Protein AF-A0AAP1EZ74-F1 (afdb_monomer)

Organism: NCBI:txid347

Sequence (72 aa):
MLRIHFLQQWYALSDPSAEEALYDTVSMRRFAKIGGLDEVPDETTILNFRHLLERHDLARKLFNRVNAHLSR

Mean predicted aligned error: 2.82 Å

Radius of gyration: 12.47 Å; Cα contacts (8 Å, |Δi|>4): 48; chains: 1; bounding box: 30×28×31 Å

pLDDT: mean 94.84, std 4.32, range [72.81, 98.19]

Secondary structure (DSSP, 8-state):
-HHHHHHHHHHT--HHHHHHHHHH-HHHHHHHT--TTSPPPPHHHHHHHHHHHHHTT-HHHHHHHHHHHHT-

Foldseek 3Di:
DVLLLVVCVVVVAQLQRSQVCCVPPPVSVVSVVADPPRDRDHSVRSVVVVVVCVVVVNSVVVVVVVVVVVVD

InterPro domains:
  IPR008490 Transposase InsH, N-terminal [PF05598] (1-51)

Solvent-accessible surface area (backbone atoms only — not comparable to full-atom values): 4142 Å² total; per-residue (Å²): 105,74,55,50,57,48,48,23,66,77,67,71,37,51,47,58,52,42,32,52,42,46,72,73,32,65,69,54,19,53,70,53,67,49,54,97,85,51,83,77,65,48,34,67,57,47,46,53,51,50,51,53,30,59,76,67,64,38,58,66,57,52,51,53,52,50,50,65,59,73,77,107

Structure (mmCIF, N/CA/C/O backbone):
data_AF-A0AAP1EZ74-F1
#
_entry.id   AF-A0AAP1EZ74-F1
#
loop_
_atom_site.group_PDB
_atom_site.id
_atom_site.type_symbol
_atom_site.label_atom_id
_atom_site.label_alt_id
_atom_site.label_comp_id
_atom_site.label_asym_id
_atom_site.label_entity_id
_atom_site.label_seq_id
_atom_site.pdbx_PDB_ins_code
_atom_site.Cartn_x
_atom_site.Cartn_y
_atom_site.Cartn_z
_atom_site.occupancy
_atom_site.B_iso_or_equiv
_atom_site.auth_seq_id
_atom_site.auth_comp_id
_atom_site.auth_asym_id
_atom_site.auth_atom_id
_atom_site.pdbx_PDB_model_num
ATOM 1 N N . MET A 1 1 ? -4.157 -4.015 -4.853 1.00 94.88 1 MET A N 1
ATOM 2 C CA . MET A 1 1 ? -4.643 -2.960 -3.932 1.00 94.88 1 MET A CA 1
ATOM 3 C C . MET A 1 1 ? -4.867 -3.417 -2.490 1.00 94.88 1 MET A C 1
ATOM 5 O O . MET A 1 1 ? -4.070 -3.018 -1.661 1.00 94.88 1 MET A O 1
ATOM 9 N N . LEU A 1 2 ? -5.834 -4.286 -2.142 1.00 95.75 2 LEU A N 1
ATOM 10 C CA . LEU A 1 2 ? -6.072 -4.664 -0.722 1.00 95.75 2 LEU A CA 1
ATOM 11 C C . LEU A 1 2 ? -4.830 -5.172 0.031 1.00 95.75 2 LEU A C 1
ATOM 13 O O . LEU A 1 2 ? -4.617 -4.822 1.183 1.00 95.75 2 LEU A O 1
ATOM 17 N N . ARG A 1 3 ? -3.990 -5.979 -0.625 1.00 96.25 3 ARG A N 1
ATOM 18 C CA . ARG A 1 3 ? -2.738 -6.476 -0.033 1.00 96.25 3 ARG A CA 1
ATOM 19 C C . ARG A 1 3 ? -1.746 -5.354 0.269 1.00 96.25 3 ARG A C 1
ATOM 21 O O . ARG A 1 3 ? -1.121 -5.382 1.315 1.00 96.25 3 ARG A O 1
ATOM 28 N N . ILE A 1 4 ? -1.655 -4.367 -0.622 1.00 97.12 4 ILE A N 1
ATOM 29 C CA . ILE A 1 4 ? -0.819 -3.173 -0.450 1.00 97.12 4 ILE A CA 1
ATOM 30 C C . ILE A 1 4 ? -1.344 -2.352 0.729 1.00 97.12 4 ILE A C 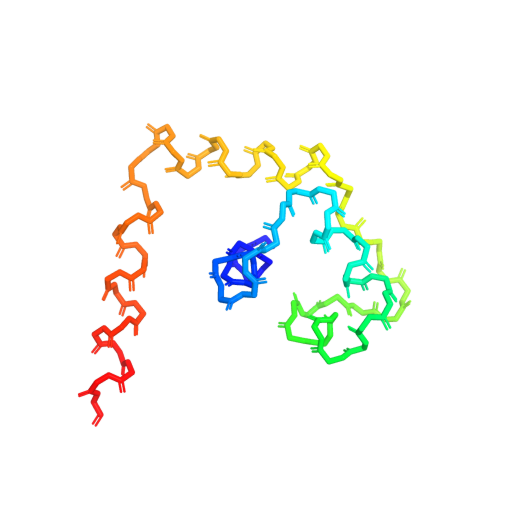1
ATOM 32 O O . ILE A 1 4 ? -0.575 -1.992 1.606 1.00 97.12 4 ILE A O 1
ATOM 36 N N . HIS A 1 5 ? -2.664 -2.170 0.827 1.00 97.12 5 HIS A N 1
ATOM 37 C CA . HIS A 1 5 ? -3.278 -1.487 1.968 1.00 97.12 5 HIS A CA 1
ATOM 38 C C . HIS A 1 5 ? -2.972 -2.170 3.313 1.00 97.12 5 HIS A C 1
ATOM 40 O O . HIS A 1 5 ? -2.720 -1.502 4.310 1.00 97.12 5 HIS A O 1
ATOM 46 N N . PHE A 1 6 ? -2.945 -3.505 3.357 1.00 96.19 6 PHE A N 1
ATOM 47 C CA . PHE A 1 6 ? -2.522 -4.218 4.564 1.00 96.19 6 PHE A CA 1
ATOM 48 C C . PHE A 1 6 ? -1.018 -4.102 4.834 1.00 96.19 6 PHE A C 1
ATOM 50 O O . PHE A 1 6 ? -0.639 -3.960 5.991 1.00 96.19 6 PHE A O 1
ATOM 57 N N . LEU A 1 7 ? -0.167 -4.091 3.801 1.00 96.69 7 LEU A N 1
ATOM 58 C CA . LEU A 1 7 ? 1.259 -3.790 3.971 1.00 96.69 7 LEU A CA 1
ATOM 59 C C . LEU A 1 7 ? 1.463 -2.393 4.576 1.00 96.69 7 LEU A C 1
ATOM 61 O O . LEU A 1 7 ? 2.246 -2.263 5.513 1.00 96.69 7 LEU A O 1
ATOM 65 N N . GLN A 1 8 ? 0.705 -1.386 4.124 1.00 96.75 8 GLN A N 1
ATOM 66 C CA . GLN A 1 8 ? 0.715 -0.047 4.724 1.00 96.75 8 GLN A CA 1
ATOM 67 C C . GLN A 1 8 ? 0.399 -0.083 6.219 1.00 96.75 8 GLN A C 1
ATOM 69 O O . GLN A 1 8 ? 1.120 0.507 7.016 1.00 96.75 8 GLN A O 1
ATOM 74 N N . GLN A 1 9 ? -0.638 -0.822 6.619 1.00 94.31 9 GLN A N 1
ATOM 75 C CA . GLN A 1 9 ? -1.029 -0.932 8.027 1.00 94.31 9 GLN A CA 1
ATOM 76 C C . GLN A 1 9 ? -0.010 -1.703 8.878 1.00 94.31 9 GLN A C 1
ATOM 78 O O . GLN A 1 9 ? 0.286 -1.288 9.995 1.00 94.31 9 GLN A O 1
ATOM 83 N N . TRP A 1 10 ? 0.511 -2.828 8.383 1.00 94.88 10 TRP A N 1
ATOM 84 C CA . TRP A 1 10 ? 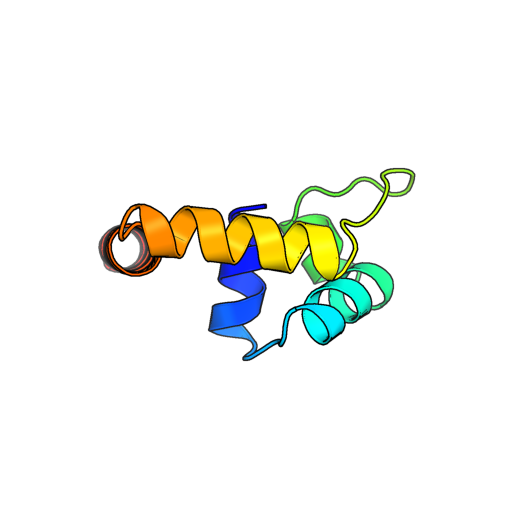1.397 -3.706 9.158 1.00 94.88 10 TRP A CA 1
ATOM 85 C C . TRP A 1 10 ? 2.820 -3.170 9.292 1.00 94.88 10 TRP A C 1
ATOM 87 O O . TRP A 1 10 ? 3.462 -3.417 10.309 1.00 94.88 10 TRP A O 1
ATOM 97 N N . TYR A 1 11 ? 3.298 -2.437 8.287 1.00 96.75 11 TYR A N 1
ATOM 98 C CA . TYR A 1 11 ? 4.648 -1.871 8.257 1.00 96.75 11 TYR A CA 1
ATOM 99 C C . TYR A 1 11 ? 4.664 -0.350 8.452 1.00 96.75 11 TYR A C 1
ATOM 101 O O . TYR A 1 11 ? 5.713 0.266 8.299 1.00 96.75 11 TYR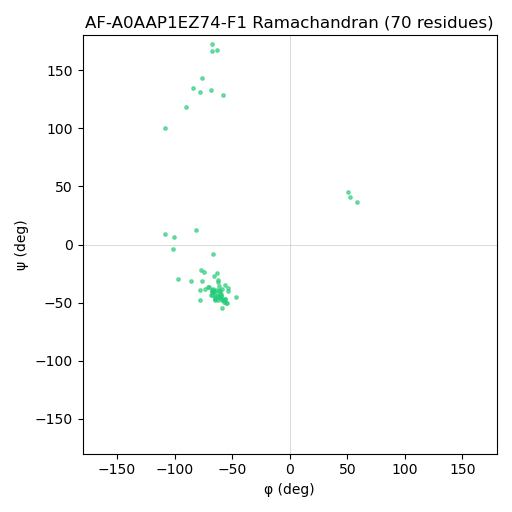 A O 1
ATOM 109 N N . ALA A 1 12 ? 3.519 0.251 8.799 1.00 96.94 12 ALA A N 1
ATOM 110 C CA . ALA A 1 12 ? 3.352 1.694 8.982 1.00 96.94 12 ALA A CA 1
ATOM 111 C C . ALA A 1 12 ? 3.841 2.526 7.775 1.00 96.94 12 ALA A C 1
ATOM 113 O O . ALA A 1 12 ? 4.463 3.575 7.939 1.00 96.94 12 ALA A O 1
ATOM 114 N N . LEU A 1 13 ? 3.563 2.053 6.556 1.00 97.62 13 LEU A N 1
ATOM 115 C CA . LEU A 1 13 ? 3.986 2.725 5.326 1.00 97.62 13 LEU A CA 1
ATOM 116 C C . LEU A 1 13 ? 2.988 3.821 4.950 1.00 97.62 13 LEU A C 1
ATOM 118 O O . LEU A 1 13 ? 1.775 3.596 4.927 1.00 97.62 13 LEU A O 1
ATOM 122 N N . SER A 1 14 ? 3.519 4.989 4.595 1.00 97.75 14 SER A N 1
ATOM 123 C CA . SER A 1 14 ? 2.766 6.022 3.881 1.00 97.75 14 SER A CA 1
ATOM 124 C C . SER A 1 14 ? 2.413 5.562 2.455 1.00 97.75 14 SER A C 1
ATOM 126 O O . SER A 1 14 ? 2.863 4.503 2.016 1.00 97.75 14 SER A O 1
ATOM 128 N N . ASP A 1 15 ? 1.592 6.322 1.724 1.00 97.50 15 ASP A N 1
ATOM 129 C CA . ASP A 1 15 ? 1.308 6.031 0.309 1.00 97.50 15 ASP A CA 1
ATOM 130 C C . ASP A 1 15 ? 2.599 6.016 -0.553 1.00 97.50 15 ASP A C 1
ATOM 132 O O . ASP A 1 15 ? 2.824 4.999 -1.217 1.00 97.50 15 ASP A O 1
ATOM 136 N N . PRO A 1 16 ? 3.515 7.010 -0.471 1.00 97.69 16 PRO A N 1
ATOM 137 C CA . PRO A 1 16 ? 4.774 6.955 -1.222 1.00 97.69 16 PRO A CA 1
ATOM 138 C C . PRO A 1 16 ? 5.738 5.885 -0.697 1.00 97.69 16 PRO A C 1
ATOM 140 O O . PRO A 1 16 ? 6.378 5.185 -1.479 1.00 97.69 16 PRO A O 1
ATOM 143 N N . SER A 1 17 ? 5.796 5.659 0.621 1.00 98.00 17 SER A N 1
ATOM 144 C CA . SER A 1 17 ? 6.636 4.581 1.171 1.00 98.00 17 SER A CA 1
ATOM 145 C C . SER A 1 17 ? 6.153 3.187 0.756 1.00 98.00 17 SER A C 1
ATOM 147 O O . SER A 1 17 ? 6.943 2.248 0.719 1.00 98.00 17 SER A O 1
ATOM 149 N N . ALA A 1 18 ? 4.860 3.014 0.473 1.00 98.00 18 ALA A N 1
ATOM 150 C CA . ALA A 1 18 ? 4.324 1.748 -0.015 1.00 98.00 18 ALA A CA 1
ATOM 151 C C . ALA A 1 18 ? 4.701 1.485 -1.473 1.00 98.00 18 ALA A C 1
ATOM 153 O O . ALA A 1 18 ? 5.007 0.342 -1.810 1.00 98.00 18 ALA A O 1
ATOM 154 N N . GLU A 1 19 ? 4.706 2.519 -2.314 1.00 97.56 19 GLU A N 1
ATOM 155 C CA . GLU A 1 19 ? 5.240 2.437 -3.673 1.00 97.56 19 GLU A CA 1
ATOM 156 C C . GLU A 1 19 ? 6.721 2.029 -3.645 1.00 97.56 19 GLU A C 1
ATOM 158 O O . GLU A 1 19 ? 7.087 1.000 -4.218 1.00 97.56 19 GLU A O 1
ATOM 163 N N . GLU A 1 20 ? 7.550 2.765 -2.900 1.00 97.50 20 GLU A N 1
ATOM 164 C CA . GLU A 1 20 ? 8.987 2.493 -2.753 1.00 97.50 20 GLU A CA 1
ATOM 165 C C . GLU A 1 20 ? 9.241 1.064 -2.246 1.00 97.50 20 GLU A C 1
ATOM 167 O O . GLU A 1 20 ? 9.989 0.293 -2.849 1.00 97.50 20 GLU A O 1
ATOM 172 N N . ALA A 1 21 ? 8.517 0.632 -1.210 1.00 97.19 21 ALA A N 1
ATOM 173 C CA . ALA A 1 21 ? 8.658 -0.715 -0.667 1.00 97.19 21 ALA A CA 1
ATOM 174 C C . ALA A 1 21 ? 8.292 -1.826 -1.675 1.00 97.19 21 ALA A C 1
ATOM 176 O O . ALA A 1 21 ? 8.864 -2.919 -1.625 1.00 97.19 21 ALA A O 1
ATOM 177 N N . LEU A 1 22 ? 7.358 -1.579 -2.601 1.00 96.31 22 LEU A N 1
ATOM 178 C CA . LEU A 1 22 ? 7.005 -2.526 -3.668 1.00 96.31 22 LEU A CA 1
ATOM 179 C C . LEU A 1 22 ? 8.038 -2.557 -4.805 1.00 96.31 22 LEU A C 1
ATOM 181 O O . LEU A 1 22 ? 8.107 -3.562 -5.527 1.00 96.31 22 LEU A O 1
ATOM 185 N N . TYR A 1 23 ? 8.837 -1.503 -4.9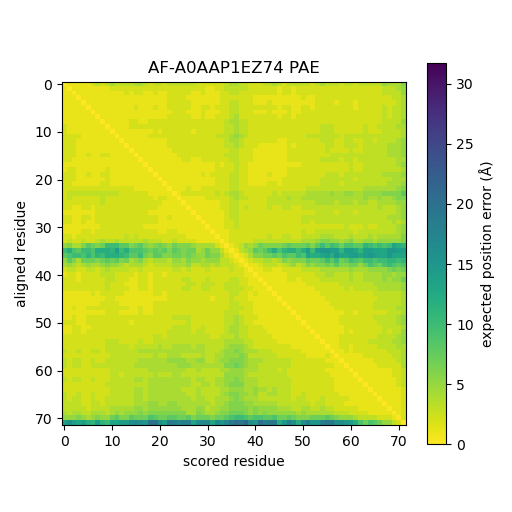68 1.00 94.31 23 TYR A N 1
ATOM 186 C CA . TYR A 1 23 ? 10.010 -1.507 -5.840 1.00 94.31 23 TYR A CA 1
ATOM 187 C C . TYR A 1 23 ? 11.197 -2.226 -5.192 1.00 94.31 23 TYR A C 1
ATOM 189 O O . TYR A 1 23 ? 11.763 -3.129 -5.811 1.00 94.31 23 TYR A O 1
ATOM 197 N N . ASP A 1 24 ? 11.500 -1.913 -3.934 1.00 95.06 24 ASP A N 1
ATOM 198 C CA . ASP A 1 24 ? 12.742 -2.345 -3.285 1.00 95.06 24 ASP A CA 1
ATOM 199 C C . ASP A 1 24 ? 12.652 -3.736 -2.652 1.00 95.06 24 ASP A C 1
ATOM 201 O O . ASP A 1 24 ? 13.631 -4.486 -2.595 1.00 95.06 24 ASP A O 1
ATOM 205 N N . THR A 1 25 ? 11.467 -4.119 -2.169 1.00 95.81 25 THR A N 1
ATOM 206 C CA . THR A 1 25 ? 11.298 -5.339 -1.375 1.00 95.81 25 THR A CA 1
ATOM 207 C C . THR A 1 25 ? 10.555 -6.421 -2.154 1.00 95.81 25 THR A C 1
ATOM 209 O O . THR A 1 25 ? 9.322 -6.484 -2.200 1.00 95.81 25 THR A O 1
ATOM 212 N N . VAL A 1 26 ? 11.316 -7.377 -2.701 1.00 94.12 26 VAL A N 1
ATOM 213 C CA . VAL A 1 26 ? 10.789 -8.509 -3.492 1.00 94.12 26 VAL A CA 1
ATOM 214 C C . VAL A 1 26 ? 9.709 -9.305 -2.749 1.00 94.12 26 VAL A C 1
ATOM 216 O O . VAL A 1 26 ? 8.740 -9.750 -3.367 1.00 94.12 26 VAL A O 1
ATOM 219 N N . SER A 1 27 ? 9.836 -9.503 -1.434 1.00 95.75 27 SER A N 1
ATOM 220 C CA . SER A 1 27 ? 8.833 -10.232 -0.644 1.00 95.75 27 SER A CA 1
ATOM 221 C C . SER A 1 27 ? 7.504 -9.476 -0.547 1.00 95.75 27 SER A C 1
ATOM 223 O O . SER A 1 27 ? 6.453 -10.103 -0.687 1.00 95.75 27 SER A O 1
ATOM 225 N N . MET A 1 28 ? 7.528 -8.148 -0.397 1.00 96.50 28 MET A N 1
ATOM 226 C CA . MET A 1 28 ? 6.329 -7.304 -0.401 1.00 96.50 28 MET A CA 1
ATOM 227 C C . MET A 1 28 ? 5.676 -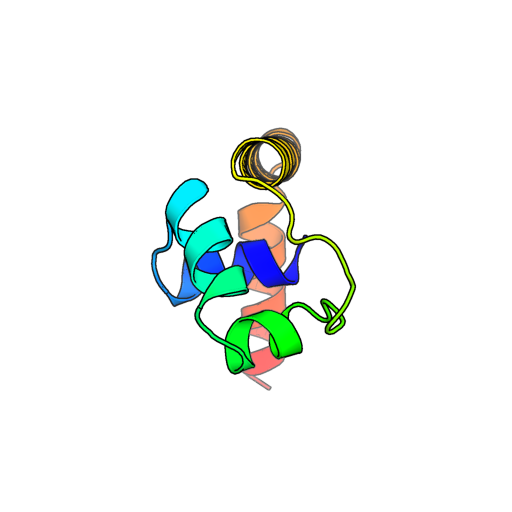7.278 -1.783 1.00 96.50 28 MET A C 1
ATOM 229 O O . MET A 1 28 ? 4.465 -7.485 -1.889 1.00 96.50 28 MET A O 1
ATOM 233 N N . ARG A 1 29 ? 6.475 -7.152 -2.850 1.00 95.19 29 ARG A N 1
ATOM 234 C CA . ARG A 1 29 ? 5.990 -7.243 -4.237 1.00 95.19 29 ARG A CA 1
ATOM 235 C C . ARG A 1 29 ? 5.313 -8.590 -4.519 1.00 95.19 29 ARG A C 1
ATOM 237 O O . ARG A 1 29 ? 4.181 -8.640 -5.008 1.00 95.19 29 ARG A O 1
ATOM 244 N N . ARG A 1 30 ? 5.960 -9.697 -4.131 1.00 95.62 30 ARG A N 1
ATOM 245 C CA . ARG A 1 30 ? 5.397 -11.057 -4.242 1.00 95.62 30 ARG A CA 1
ATOM 246 C C . ARG A 1 30 ? 4.125 -11.214 -3.419 1.00 95.62 30 ARG A C 1
ATOM 248 O O . ARG A 1 30 ? 3.149 -11.781 -3.910 1.00 95.62 30 ARG A O 1
ATOM 255 N N . PHE A 1 31 ? 4.102 -10.692 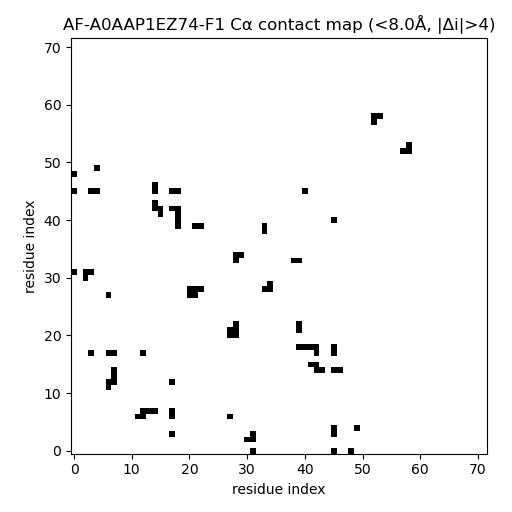-2.192 1.00 95.69 31 PHE A N 1
ATOM 256 C CA . PHE A 1 31 ? 2.902 -10.695 -1.363 1.00 95.69 31 PHE A CA 1
ATOM 257 C C . PHE A 1 31 ? 1.763 -9.941 -2.051 1.00 95.69 31 PHE A C 1
ATOM 259 O O . PHE A 1 31 ? 0.655 -10.470 -2.136 1.00 95.69 31 PHE A O 1
ATOM 266 N N . ALA A 1 32 ? 2.032 -8.769 -2.628 1.00 96.19 32 ALA A N 1
ATOM 267 C CA . ALA A 1 32 ? 1.062 -7.980 -3.382 1.00 96.19 32 ALA A CA 1
ATOM 268 C C . ALA A 1 32 ? 0.594 -8.640 -4.695 1.00 96.19 32 ALA A C 1
ATOM 270 O O . ALA A 1 32 ? -0.392 -8.172 -5.265 1.00 96.19 32 ALA A O 1
ATOM 271 N N . LYS A 1 33 ? 1.215 -9.756 -5.114 1.00 95.38 33 LYS A N 1
ATOM 272 C CA . LYS A 1 33 ? 0.995 -10.448 -6.399 1.00 95.38 33 LYS A CA 1
ATOM 273 C C . LYS A 1 33 ? 1.271 -9.556 -7.612 1.00 95.38 33 LYS A C 1
ATOM 275 O O . LYS A 1 33 ? 0.573 -9.660 -8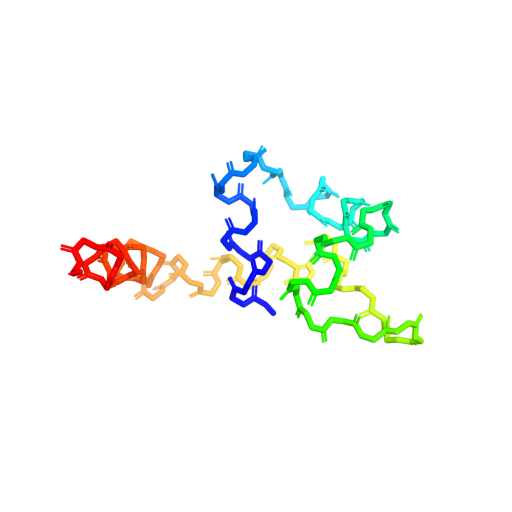.612 1.00 95.38 33 LYS A O 1
ATOM 280 N N . ILE A 1 34 ? 2.282 -8.702 -7.508 1.00 92.69 34 ILE A N 1
ATOM 281 C CA . ILE A 1 34 ? 2.786 -7.922 -8.638 1.00 92.69 34 ILE A CA 1
ATOM 282 C C . ILE A 1 34 ? 3.891 -8.760 -9.292 1.00 92.69 34 ILE A C 1
ATOM 284 O O . ILE A 1 34 ? 4.864 -9.141 -8.630 1.00 92.69 34 ILE A O 1
ATOM 288 N N . GLY A 1 35 ? 3.697 -9.126 -10.557 1.00 86.12 35 GLY A N 1
ATOM 289 C CA . GLY A 1 35 ? 4.671 -9.852 -11.362 1.00 86.12 35 GLY A CA 1
ATOM 290 C C . GLY A 1 35 ? 5.960 -9.057 -11.581 1.00 86.12 35 GLY A C 1
ATOM 291 O O . GLY A 1 35 ? 6.049 -7.865 -11.300 1.00 86.12 35 GLY A O 1
ATOM 292 N N . GLY A 1 36 ? 7.003 -9.723 -12.085 1.00 77.94 36 GLY A N 1
ATOM 293 C CA . GLY A 1 36 ? 8.300 -9.072 -12.322 1.00 77.94 36 GLY A CA 1
ATOM 294 C C . GLY A 1 36 ? 8.239 -7.934 -13.347 1.00 77.94 36 GLY A C 1
ATOM 295 O O . GLY A 1 36 ? 8.976 -6.965 -13.209 1.00 77.94 36 GLY A O 1
ATOM 296 N N . LEU A 1 37 ? 7.344 -8.052 -14.332 1.00 81.56 37 LEU A N 1
ATOM 297 C CA . LEU A 1 37 ? 7.121 -7.068 -15.396 1.00 81.56 37 LEU A CA 1
ATOM 298 C C . LEU A 1 37 ? 5.881 -6.193 -15.158 1.00 81.56 37 LEU A C 1
ATOM 300 O O . LEU A 1 37 ? 5.617 -5.305 -15.961 1.00 81.56 37 LEU A O 1
ATOM 304 N N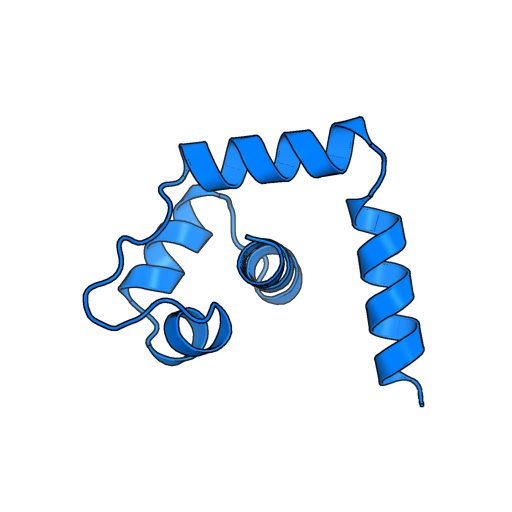 . ASP A 1 38 ? 5.116 -6.459 -14.098 1.00 89.75 38 ASP A N 1
ATOM 305 C CA . ASP A 1 38 ? 3.903 -5.699 -13.814 1.00 89.75 38 ASP A CA 1
ATOM 306 C C . ASP A 1 38 ? 4.275 -4.339 -13.221 1.00 89.75 38 ASP A C 1
ATOM 308 O O . ASP A 1 38 ? 5.209 -4.218 -12.420 1.00 89.75 38 ASP A O 1
ATOM 312 N N . GLU A 1 39 ? 3.511 -3.320 -13.598 1.00 90.44 39 GLU A N 1
ATOM 313 C CA . GLU A 1 39 ? 3.661 -1.972 -13.067 1.00 90.44 39 GLU A CA 1
ATOM 314 C C . GLU A 1 39 ? 3.251 -1.927 -11.588 1.00 90.44 39 GLU A C 1
ATOM 316 O O . GLU A 1 39 ? 2.217 -2.473 -11.179 1.00 90.44 39 GLU A O 1
ATOM 321 N N . VAL A 1 40 ? 4.088 -1.294 -10.765 1.00 94.06 40 VAL A N 1
ATOM 322 C CA . VAL A 1 40 ? 3.766 -1.028 -9.362 1.00 94.06 40 VAL A CA 1
ATOM 323 C C . VAL A 1 40 ? 2.824 0.173 -9.321 1.00 94.06 40 VAL A C 1
ATOM 325 O O . VAL A 1 40 ? 3.124 1.180 -9.955 1.00 94.06 40 VAL A O 1
ATOM 328 N N . PRO A 1 41 ? 1.703 0.101 -8.581 1.00 95.81 41 PRO A N 1
ATOM 329 C CA . PRO A 1 41 ? 0.839 1.257 -8.387 1.00 95.81 41 PRO A CA 1
ATOM 330 C C . PRO A 1 41 ? 1.613 2.415 -7.760 1.00 95.81 41 PRO A C 1
ATOM 332 O O . PRO A 1 41 ? 2.233 2.227 -6.713 1.00 95.81 41 PRO A O 1
ATOM 335 N N . ASP A 1 42 ? 1.529 3.588 -8.378 1.00 96.94 42 ASP A N 1
ATOM 336 C CA . ASP A 1 42 ? 2.117 4.812 -7.841 1.00 96.94 42 ASP A CA 1
ATOM 337 C C . ASP A 1 42 ? 1.407 5.286 -6.556 1.00 96.94 42 ASP A C 1
ATOM 339 O O . ASP A 1 42 ? 0.297 4.843 -6.216 1.00 96.94 42 ASP A O 1
ATOM 343 N N . GLU A 1 43 ? 2.040 6.219 -5.843 1.00 97.25 43 GLU A N 1
ATOM 344 C CA . GLU A 1 43 ? 1.516 6.866 -4.636 1.00 97.25 43 GLU A CA 1
ATOM 345 C C . GLU A 1 43 ? 0.063 7.320 -4.828 1.00 97.25 43 GLU A C 1
ATOM 347 O O . GLU A 1 43 ? -0.796 7.068 -3.979 1.00 97.25 43 GLU A O 1
ATOM 352 N N . THR A 1 44 ? -0.239 7.949 -5.966 1.00 97.88 44 THR A N 1
ATOM 353 C CA . THR A 1 44 ? -1.568 8.508 -6.249 1.00 97.88 44 THR A CA 1
ATOM 354 C C . THR A 1 44 ? -2.625 7.407 -6.378 1.00 97.88 44 THR A C 1
ATOM 356 O O . THR A 1 44 ? -3.753 7.548 -5.890 1.00 97.88 44 THR A O 1
ATOM 359 N N . THR A 1 45 ? -2.284 6.275 -6.991 1.00 97.81 45 THR A N 1
ATOM 360 C CA . THR A 1 45 ? -3.167 5.107 -7.104 1.00 97.81 45 THR A CA 1
ATOM 361 C C . THR A 1 45 ? -3.429 4.477 -5.738 1.00 97.81 45 THR A C 1
ATOM 363 O O . THR A 1 45 ? -4.568 4.097 -5.432 1.00 97.81 45 THR A O 1
ATOM 366 N N . ILE A 1 46 ? -2.402 4.391 -4.889 1.00 97.94 46 ILE A N 1
ATOM 367 C CA . ILE A 1 46 ? -2.518 3.885 -3.515 1.00 97.94 46 ILE A CA 1
ATOM 368 C C . ILE A 1 46 ? -3.401 4.822 -2.672 1.00 97.94 46 ILE A C 1
ATOM 370 O O . ILE A 1 46 ? -4.363 4.354 -2.050 1.00 97.94 46 ILE A O 1
ATOM 374 N N . LEU A 1 47 ? -3.161 6.133 -2.745 1.00 98.12 47 LEU A N 1
ATOM 375 C CA . LEU A 1 47 ? -3.949 7.182 -2.090 1.00 98.12 47 LEU A CA 1
ATOM 376 C C . LEU A 1 47 ? -5.435 7.105 -2.472 1.00 98.12 47 LEU A C 1
ATOM 378 O O . LEU A 1 47 ? -6.313 7.056 -1.605 1.00 98.12 47 LEU A O 1
ATOM 382 N N . ASN A 1 48 ? -5.736 7.029 -3.770 1.00 98.19 48 ASN A N 1
ATOM 383 C CA . ASN A 1 48 ? -7.111 6.945 -4.269 1.00 98.19 48 ASN A CA 1
ATOM 384 C C . ASN A 1 48 ? -7.834 5.692 -3.763 1.00 98.19 48 ASN A C 1
ATOM 386 O O . ASN A 1 48 ? -9.016 5.743 -3.405 1.00 98.19 48 ASN A O 1
ATOM 390 N N . PHE A 1 49 ? -7.130 4.562 -3.687 1.00 97.88 49 PHE A N 1
ATOM 391 C CA . PHE A 1 49 ? -7.692 3.339 -3.128 1.00 97.88 49 PHE A CA 1
ATOM 392 C C . PHE A 1 49 ? -7.961 3.461 -1.624 1.00 97.88 49 PHE A C 1
ATOM 394 O O . PHE A 1 49 ? -9.005 3.010 -1.145 1.00 97.88 49 PHE A O 1
ATOM 401 N N . ARG A 1 50 ? -7.061 4.101 -0.874 1.00 96.38 50 ARG A N 1
ATOM 402 C CA . ARG A 1 50 ? -7.264 4.368 0.553 1.00 96.38 50 ARG A CA 1
ATOM 403 C C . ARG A 1 50 ? -8.500 5.243 0.780 1.00 96.38 50 ARG A C 1
ATOM 405 O O . ARG A 1 50 ? -9.368 4.861 1.565 1.00 96.38 50 ARG A O 1
ATOM 412 N N . HIS A 1 51 ? -8.659 6.320 0.013 1.00 96.75 51 HIS A N 1
ATOM 413 C CA . HIS A 1 51 ? -9.856 7.165 0.058 1.00 96.75 51 HIS A CA 1
ATOM 414 C C . HIS A 1 51 ? -11.144 6.425 -0.316 1.00 96.75 51 HIS A C 1
ATOM 416 O O . HIS A 1 51 ? -12.196 6.678 0.276 1.00 96.75 51 HIS A O 1
ATOM 422 N N . LEU A 1 52 ? -11.083 5.482 -1.261 1.00 97.75 52 LEU A N 1
ATOM 423 C CA . LEU A 1 52 ? -12.223 4.622 -1.580 1.00 97.75 52 LEU A CA 1
ATOM 424 C C . LEU A 1 52 ? -12.645 3.785 -0.362 1.00 97.75 52 LEU A C 1
ATOM 426 O O . LEU A 1 52 ? -13.833 3.704 -0.050 1.00 97.75 52 LEU A O 1
ATOM 430 N N . LEU A 1 53 ? -11.689 3.184 0.352 1.00 96.94 53 LEU A N 1
ATOM 431 C CA . LEU A 1 53 ? -11.987 2.408 1.559 1.00 96.94 53 LEU A CA 1
ATOM 432 C C . LEU A 1 53 ? -12.526 3.280 2.697 1.00 96.94 53 LEU A C 1
ATOM 434 O O . LEU A 1 53 ? -13.446 2.849 3.395 1.00 96.94 53 LEU A O 1
ATOM 438 N N . GLU A 1 54 ? -11.973 4.478 2.883 1.00 94.81 54 GLU A N 1
ATOM 439 C CA . GLU A 1 54 ? -12.420 5.453 3.887 1.00 94.81 54 GLU A CA 1
ATOM 440 C C . GLU A 1 54 ? -13.860 5.903 3.617 1.00 94.81 54 GLU A C 1
ATOM 442 O O . GLU A 1 54 ? -14.704 5.838 4.510 1.00 94.81 54 GLU A O 1
ATOM 447 N N . ARG A 1 55 ? -14.175 6.264 2.365 1.00 97.44 55 ARG A N 1
ATOM 448 C CA . ARG A 1 55 ? -15.515 6.708 1.944 1.00 97.44 55 ARG A CA 1
ATOM 449 C C . ARG A 1 55 ? -16.607 5.689 2.263 1.00 97.44 55 ARG A C 1
ATOM 451 O O . ARG A 1 55 ? -17.735 6.072 2.558 1.00 97.44 55 ARG A O 1
ATOM 458 N N . HIS A 1 56 ? -16.284 4.403 2.181 1.00 96.94 56 HIS A N 1
ATOM 459 C CA . HIS A 1 56 ? -17.231 3.315 2.422 1.00 96.94 56 HIS A CA 1
ATOM 460 C C . HIS A 1 56 ? -17.096 2.683 3.817 1.00 96.94 56 HIS A C 1
ATOM 462 O O . HIS A 1 56 ? -17.749 1.672 4.095 1.00 96.94 56 HIS A O 1
ATOM 468 N N . ASP A 1 57 ? -16.261 3.254 4.695 1.00 95.38 57 ASP A N 1
ATOM 469 C CA . ASP A 1 57 ? -15.980 2.723 6.033 1.00 95.38 57 ASP A CA 1
ATOM 470 C C . ASP A 1 57 ? -15.609 1.222 5.982 1.00 95.38 57 ASP A C 1
ATOM 472 O O . ASP A 1 57 ? -16.147 0.369 6.696 1.00 95.38 57 ASP A O 1
ATOM 476 N N . LEU A 1 58 ? -14.742 0.863 5.029 1.00 96.69 58 LEU A N 1
ATOM 477 C CA 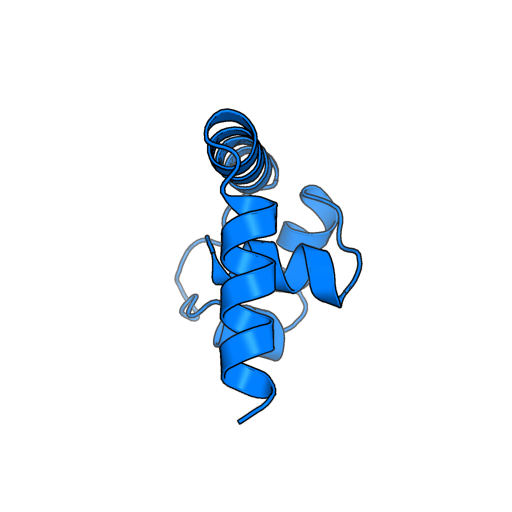. LEU A 1 58 ? -14.340 -0.524 4.772 1.00 96.69 58 LEU A CA 1
ATOM 478 C C . LEU A 1 58 ? -13.026 -0.887 5.453 1.00 96.69 58 LEU A C 1
ATOM 480 O O . LEU A 1 58 ? -12.856 -2.047 5.826 1.00 96.69 58 LEU A O 1
ATOM 484 N N . ALA A 1 59 ? -12.119 0.073 5.656 1.00 91.50 59 ALA A N 1
ATOM 485 C CA . ALA A 1 59 ? -10.793 -0.194 6.218 1.00 91.50 59 ALA A CA 1
ATOM 486 C C . ALA A 1 59 ? -10.885 -0.932 7.567 1.00 91.50 59 ALA A C 1
ATOM 488 O O . ALA A 1 59 ? -10.308 -2.009 7.739 1.00 91.50 59 ALA A O 1
ATOM 489 N N . ARG A 1 60 ? -11.703 -0.419 8.498 1.00 91.44 60 ARG A N 1
ATOM 490 C CA . ARG A 1 60 ? -11.890 -1.035 9.821 1.00 91.44 60 ARG A CA 1
ATOM 491 C C . ARG A 1 60 ? -12.607 -2.384 9.751 1.00 91.44 60 ARG A C 1
ATOM 493 O O . ARG A 1 60 ? -12.218 -3.318 10.452 1.00 91.44 60 ARG A O 1
ATOM 500 N N . LYS A 1 61 ? -13.631 -2.508 8.901 1.00 95.94 61 LYS A N 1
ATOM 501 C CA . LYS A 1 61 ? -14.399 -3.755 8.724 1.00 95.94 61 LYS A CA 1
ATOM 502 C C . LYS A 1 61 ? -13.519 -4.881 8.186 1.00 95.94 61 LYS A C 1
ATOM 504 O O . LYS A 1 61 ? -13.561 -5.997 8.703 1.00 95.94 61 LYS A O 1
ATOM 509 N N . LEU A 1 62 ? -12.694 -4.572 7.188 1.00 94.88 62 LEU A N 1
ATOM 510 C CA . LEU A 1 62 ? -11.744 -5.510 6.596 1.00 94.88 62 LEU A CA 1
ATOM 511 C C . LEU A 1 62 ? -10.669 -5.924 7.603 1.00 94.88 62 LEU A C 1
ATOM 513 O O . LEU A 1 62 ? -10.424 -7.119 7.753 1.00 94.88 62 LEU A O 1
ATOM 517 N N . PHE A 1 63 ? -10.091 -4.972 8.340 1.00 92.00 63 PHE A N 1
ATOM 518 C CA . PHE A 1 63 ? -9.103 -5.267 9.381 1.00 92.00 63 PHE A CA 1
ATOM 519 C C . PHE A 1 63 ? -9.654 -6.225 10.447 1.00 92.00 63 PHE A C 1
ATOM 521 O O . PHE A 1 63 ? -9.057 -7.265 10.726 1.00 92.00 63 PHE A O 1
ATOM 528 N N . ASN A 1 64 ? -10.848 -5.938 10.976 1.00 94.31 64 ASN A N 1
ATOM 529 C CA . ASN A 1 64 ? -11.506 -6.809 11.953 1.00 94.31 64 ASN A CA 1
ATOM 530 C C . ASN A 1 64 ? -11.774 -8.209 11.384 1.00 94.31 64 ASN A C 1
ATOM 532 O O . ASN A 1 64 ? -11.589 -9.208 12.079 1.00 94.31 64 ASN A O 1
ATOM 536 N N . ARG A 1 65 ? -12.192 -8.297 10.114 1.00 95.50 65 ARG A N 1
ATOM 537 C CA . ARG A 1 65 ? -12.450 -9.577 9.445 1.00 95.50 65 ARG A CA 1
ATOM 538 C C . ARG A 1 65 ? -11.180 -10.410 9.293 1.00 95.50 65 ARG A C 1
ATOM 540 O O . ARG A 1 65 ? -11.246 -11.620 9.498 1.00 95.50 65 ARG A O 1
ATOM 547 N N . VAL A 1 66 ? -10.058 -9.781 8.946 1.00 92.81 66 VAL A N 1
ATOM 548 C CA . VAL A 1 66 ? -8.755 -10.454 8.847 1.00 92.81 66 VAL A CA 1
ATOM 549 C C . VAL A 1 66 ? -8.307 -10.951 10.217 1.00 92.81 66 VAL A C 1
ATOM 551 O O . VAL A 1 66 ? -7.997 -12.131 10.345 1.00 92.81 66 VAL A O 1
ATOM 554 N N . ASN A 1 67 ? -8.376 -10.122 11.260 1.00 92.81 67 ASN A N 1
ATOM 555 C CA . ASN A 1 67 ? -8.013 -10.556 12.614 1.00 92.81 67 ASN A CA 1
ATOM 556 C C . ASN A 1 67 ? -8.873 -11.730 13.092 1.00 92.81 67 ASN A C 1
ATOM 558 O O . ASN A 1 67 ? -8.342 -12.724 13.569 1.00 92.81 67 ASN A O 1
ATOM 562 N N . ALA A 1 68 ? -10.190 -11.676 12.873 1.00 96.50 68 ALA A N 1
ATOM 563 C CA . ALA A 1 68 ? -11.091 -12.776 13.220 1.00 96.50 68 ALA A CA 1
ATOM 564 C C . ALA A 1 68 ? -10.809 -14.075 12.441 1.00 96.50 68 ALA A C 1
ATOM 566 O O . ALA A 1 68 ? -11.189 -15.155 12.890 1.00 96.50 68 ALA A O 1
ATOM 567 N N . HIS A 1 69 ? -10.196 -13.983 11.258 1.00 94.81 69 HIS A N 1
ATOM 568 C CA . HIS A 1 69 ? -9.739 -15.150 10.509 1.00 94.81 69 HIS A CA 1
ATOM 569 C C . HIS A 1 69 ? -8.428 -15.710 11.074 1.00 94.81 69 HIS A C 1
ATOM 571 O O . HIS A 1 69 ? -8.296 -16.924 11.150 1.00 94.81 69 HIS A O 1
ATOM 577 N N . LEU A 1 70 ? -7.504 -14.838 11.489 1.00 92.50 70 LEU A N 1
ATOM 578 C CA . LEU A 1 70 ? -6.202 -15.211 12.054 1.00 92.50 70 LEU A CA 1
ATOM 579 C C . LEU A 1 70 ? -6.280 -15.739 13.495 1.00 92.50 70 LEU A C 1
ATOM 581 O O . LEU A 1 70 ? -5.382 -16.447 13.925 1.00 92.50 70 LEU A O 1
ATOM 585 N N . SER A 1 71 ? -7.325 -15.395 14.252 1.00 93.19 71 SER A N 1
ATOM 586 C CA . SER A 1 71 ? -7.549 -15.904 15.617 1.00 93.19 71 SER A CA 1
ATOM 587 C C . SER A 1 71 ? -8.198 -17.297 15.672 1.00 93.19 71 SER A C 1
ATOM 589 O O . SER A 1 71 ? -8.696 -17.684 16.728 1.00 93.19 71 SER A O 1
ATOM 591 N N . ARG A 1 72 ? -8.259 -18.015 14.548 1.00 72.81 72 ARG A N 1
ATOM 592 C CA . ARG A 1 72 ? -8.769 -19.390 14.452 1.00 72.81 72 ARG A CA 1
ATOM 593 C C . ARG A 1 72 ? -7.612 -20.366 14.357 1.00 72.81 72 ARG A C 1
ATOM 595 O O . ARG A 1 72 ? -7.761 -21.460 14.934 1.00 72.81 72 ARG A O 1
#